Protein AF-A0A1X7THI7-F1 (afdb_monomer)

Mean predicted aligned error: 9.83 Å

Organism: Amphimedon queenslandica (NCBI:txid400682)

Solvent-accessible surface area (backbone atoms only — not comparable to full-atom values): 7531 Å² total; per-residue (Å²): 109,73,66,56,54,49,52,52,48,55,53,48,52,52,51,52,53,50,53,48,54,52,51,56,47,51,54,54,49,54,60,57,50,65,36,33,36,86,60,62,76,78,74,72,46,96,89,54,42,79,75,52,77,48,80,45,68,47,81,62,82,49,95,77,79,56,77,61,78,68,44,50,29,33,40,40,35,37,77,70,33,36,43,34,22,37,52,57,91,62,66,81,76,55,69,75,43,98,80,55,46,55,26,37,54,72,48,82,42,49,61,88,75,60,88,77,87,83,82,78,76,76,84,124

Radius of gyration: 20.67 Å; Cα contacts (8 Å, |Δi|>4): 144; chains: 1; bounding box: 55×44×61 Å

pLDDT: mean 81.85, std 12.77, range [46.38, 95.25]

Foldseek 3Di:
DVVVVVVVVVVVVVVVVVVVVLVVQLVVQVVVVLLEPPDDPVSRDSPKGWDDKDFDWDPPPDPPPDDDDTFTWIWTDIPFWTWIWGADDDDVVQVPDPNNRRTYTDDIGGPVVDPDDDDPPPPD

Secondary structure (DSSP, 8-state):
-HHHHHHHHHHHHHHHHHHHHHHHHHHHHHHHHHTEET--GGG--TT--EEEEEEEEE----TTS--PPPEEEEEEEESSEEEEEEEP---TTGGGSTT--SEEEEEEEEGGG-----------

InterPro domains:
  IPR026817 Guanine nucleotide exchange factor Ect2 [PTHR16777] (14-119)
  IPR049395 ECT2, PH domain [PF21242] (45-121)

Nearest PDB structures (foldseek):
  6fne-assembly1_A  TM=7.687E-01  e=1.023E-02  Homo sapiens
  4c0a-assembly3_E  TM=7.734E-01  e=3.878E-02  Homo sapiens
  5nlv-assembly1_A  TM=7.591E-01  e=3.650E-02  Homo sapiens
  4c0a-assembly2_A  TM=7.604E-01  e=1.086E-01  Homo sapiens
  4xuu-assembly1_D  TM=5.600E-01  e=4.648E-01  Homo sapiens

Sequence (124 aa):
MKHLIRSCWDFLQGHINEDKRKTEKQMHMFELIRDIEDVPATVLSSHRWFISRHDVLELNISNNGKTNKPLSIALFLFSDSIEIAKIRSGHGFVAMKDSYKPYRYLEFLTYSNIRSVIDFTVIK

Structure (mmCIF, N/CA/C/O backbone):
data_AF-A0A1X7THI7-F1
#
_entry.id   AF-A0A1X7THI7-F1
#
loop_
_atom_site.group_PDB
_atom_site.id
_atom_site.type_symbol
_atom_site.label_atom_id
_atom_site.label_alt_id
_atom_site.label_comp_id
_atom_site.label_asym_id
_atom_site.label_entity_id
_atom_site.label_seq_id
_atom_site.pdbx_PDB_ins_code
_atom_site.Cartn_x
_atom_site.Cartn_y
_atom_site.Cartn_z
_atom_site.occupancy
_atom_site.B_iso_or_equiv
_atom_site.auth_seq_id
_atom_site.auth_comp_id
_atom_site.auth_asym_id
_atom_site.auth_atom_id
_atom_site.pdbx_PDB_model_num
ATOM 1 N N . MET A 1 1 ? 30.695 -8.210 -37.968 1.00 65.19 1 MET A N 1
ATOM 2 C CA . MET A 1 1 ? 30.618 -9.229 -36.892 1.00 65.19 1 MET A CA 1
ATOM 3 C C . MET A 1 1 ? 30.824 -8.644 -35.488 1.00 65.19 1 MET A C 1
ATOM 5 O O . MET A 1 1 ? 29.913 -8.758 -34.685 1.00 65.19 1 MET A O 1
ATOM 9 N N . LYS A 1 2 ? 31.932 -7.939 -35.189 1.00 68.62 2 LYS A N 1
ATOM 10 C CA . LYS A 1 2 ? 32.180 -7.326 -33.857 1.00 68.62 2 LYS A CA 1
ATOM 11 C C . LYS A 1 2 ? 31.093 -6.336 -33.386 1.00 68.62 2 LYS A C 1
ATOM 13 O O . LYS A 1 2 ? 30.705 -6.375 -32.226 1.00 68.62 2 LYS A O 1
ATOM 18 N N . HIS A 1 3 ? 30.557 -5.506 -34.287 1.00 71.25 3 HIS A N 1
ATOM 19 C CA . HIS A 1 3 ? 29.452 -4.583 -33.972 1.00 71.25 3 HIS A CA 1
ATOM 20 C C . HIS A 1 3 ? 28.134 -5.298 -33.637 1.00 71.25 3 HIS A C 1
ATOM 22 O O . HIS A 1 3 ? 27.406 -4.846 -32.761 1.00 71.25 3 HIS A O 1
ATOM 28 N N . LEU A 1 4 ? 27.858 -6.435 -34.285 1.00 79.19 4 LEU A N 1
ATOM 29 C CA . LEU A 1 4 ? 26.660 -7.238 -34.025 1.00 79.19 4 LEU A CA 1
ATOM 30 C C . LEU A 1 4 ? 26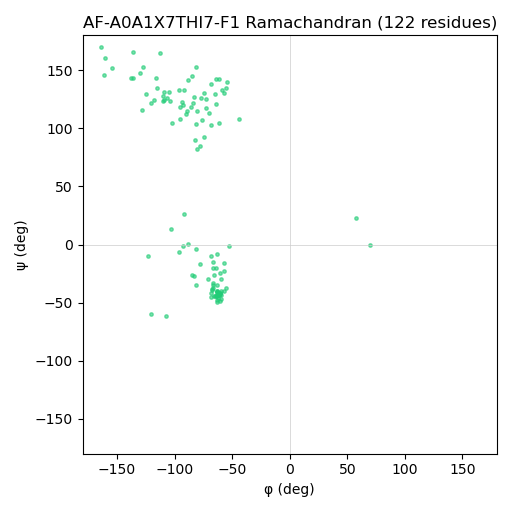.732 -7.887 -32.637 1.00 79.19 4 LEU A C 1
ATOM 32 O O . LEU A 1 4 ? 25.787 -7.798 -31.867 1.00 79.19 4 LEU A O 1
ATOM 36 N N . ILE A 1 5 ? 27.892 -8.456 -32.287 1.00 86.62 5 ILE A N 1
ATOM 37 C CA . ILE A 1 5 ? 28.134 -9.049 -30.963 1.00 86.62 5 ILE A CA 1
ATOM 38 C C . ILE A 1 5 ? 27.984 -7.994 -29.861 1.00 86.62 5 ILE A C 1
ATOM 40 O O . ILE A 1 5 ? 27.346 -8.262 -28.848 1.00 86.62 5 ILE A O 1
ATOM 44 N N . ARG A 1 6 ? 28.519 -6.783 -30.069 1.00 83.94 6 ARG A N 1
ATOM 45 C CA . ARG A 1 6 ? 28.384 -5.688 -29.100 1.00 83.94 6 ARG A CA 1
ATOM 46 C C . ARG A 1 6 ? 26.938 -5.217 -28.946 1.00 83.94 6 ARG A C 1
ATOM 48 O O . ARG A 1 6 ? 26.476 -5.085 -27.824 1.00 83.94 6 ARG A O 1
ATOM 55 N N . SER A 1 7 ? 26.206 -5.056 -30.047 1.00 83.81 7 SER A N 1
ATOM 56 C CA . SER A 1 7 ? 24.788 -4.686 -29.998 1.00 83.81 7 SER A CA 1
ATOM 57 C C . SER A 1 7 ? 23.930 -5.743 -29.289 1.00 83.81 7 SER A C 1
ATOM 59 O O . SER A 1 7 ? 23.100 -5.385 -28.456 1.00 83.81 7 SER A O 1
ATOM 61 N N . CYS A 1 8 ? 24.162 -7.035 -29.547 1.00 84.69 8 CYS A N 1
ATOM 62 C CA . CYS A 1 8 ? 23.494 -8.116 -28.817 1.00 84.69 8 CYS A CA 1
ATOM 63 C C . CYS A 1 8 ? 23.855 -8.114 -27.326 1.00 84.69 8 CYS A C 1
ATOM 65 O O . CYS A 1 8 ? 22.980 -8.32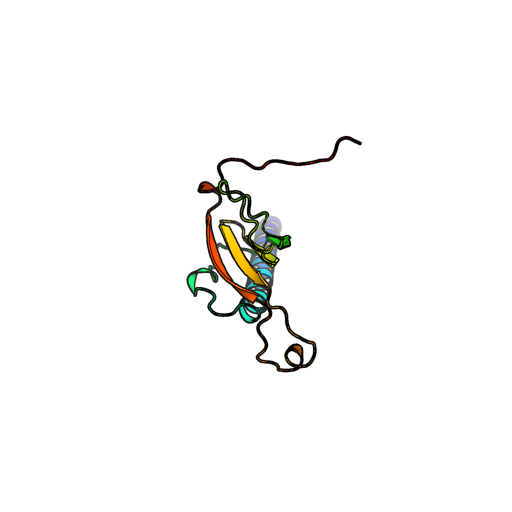4 -26.491 1.00 84.69 8 CYS A O 1
ATOM 67 N N . TRP A 1 9 ? 25.121 -7.859 -26.986 1.00 84.00 9 TRP A N 1
ATOM 68 C CA . TRP A 1 9 ? 25.569 -7.766 -25.598 1.00 84.00 9 TRP A CA 1
ATOM 69 C C . TRP A 1 9 ? 24.904 -6.603 -24.855 1.00 84.00 9 TRP A C 1
ATOM 71 O O . TRP A 1 9 ? 24.364 -6.811 -23.773 1.00 84.00 9 TRP A O 1
ATOM 81 N N . ASP A 1 10 ? 24.870 -5.410 -25.450 1.00 86.81 10 ASP A N 1
ATOM 82 C CA . ASP A 1 10 ? 24.248 -4.224 -24.849 1.00 86.81 10 ASP A CA 1
ATOM 83 C C . ASP A 1 10 ? 22.731 -4.431 -24.653 1.00 86.81 10 ASP A C 1
ATOM 85 O O . ASP A 1 10 ? 22.183 -4.099 -23.599 1.00 86.81 10 ASP A O 1
ATOM 89 N N . PHE A 1 11 ? 22.056 -5.063 -25.622 1.00 83.94 11 PHE A N 1
ATOM 90 C CA . PHE A 1 11 ? 20.640 -5.430 -25.516 1.00 83.94 11 PHE A CA 1
ATOM 91 C C . PHE A 1 11 ? 20.372 -6.446 -24.393 1.00 83.94 11 PHE A C 1
ATOM 93 O O . PHE A 1 11 ? 19.418 -6.280 -23.626 1.00 83.94 11 PHE A O 1
ATOM 100 N N . LEU A 1 12 ? 21.219 -7.476 -24.272 1.00 88.00 12 LEU A N 1
ATOM 101 C CA . LEU A 1 12 ? 21.127 -8.483 -23.211 1.00 88.00 12 LEU A CA 1
ATOM 102 C C . LEU A 1 12 ? 21.374 -7.870 -21.833 1.00 88.00 12 LEU A C 1
ATOM 104 O O . LEU A 1 12 ? 20.615 -8.142 -20.911 1.00 88.00 12 LEU A O 1
ATOM 108 N N . GLN A 1 13 ? 22.393 -7.020 -21.687 1.00 86.81 13 GLN A N 1
ATOM 109 C CA . GLN A 1 13 ? 22.680 -6.328 -20.428 1.00 86.81 13 GLN A CA 1
ATOM 110 C C . GLN A 1 13 ? 21.511 -5.434 -20.000 1.00 86.81 13 GLN A C 1
ATOM 112 O O . GLN A 1 13 ? 21.129 -5.452 -18.832 1.00 86.81 13 GLN A O 1
ATOM 117 N N . GLY A 1 14 ? 20.896 -4.711 -20.942 1.00 83.44 14 GLY A N 1
ATOM 118 C CA . GLY A 1 14 ? 19.691 -3.923 -20.677 1.00 83.44 14 GLY A CA 1
ATOM 119 C C . GLY A 1 14 ? 18.521 -4.776 -20.179 1.00 83.44 14 GLY A C 1
ATOM 120 O O . GLY A 1 14 ? 17.913 -4.438 -19.164 1.00 83.44 14 GLY A O 1
ATOM 121 N N . HIS A 1 15 ? 18.248 -5.906 -20.842 1.00 85.81 15 HIS A N 1
ATOM 122 C CA . HIS A 1 15 ? 17.194 -6.838 -20.422 1.00 85.81 15 HIS A CA 1
ATOM 123 C C . HIS A 1 15 ? 17.473 -7.451 -19.049 1.00 85.81 15 HIS A C 1
ATOM 125 O O . HIS A 1 15 ? 16.620 -7.387 -18.170 1.00 85.81 15 HIS A O 1
ATOM 131 N N . ILE A 1 16 ? 18.683 -7.972 -18.830 1.00 86.25 16 ILE A N 1
ATOM 132 C CA . ILE A 1 16 ? 19.079 -8.594 -17.560 1.00 86.25 16 ILE A CA 1
ATOM 133 C C . ILE A 1 16 ? 18.973 -7.589 -16.410 1.00 86.25 16 ILE A C 1
ATOM 135 O O . ILE A 1 16 ? 18.472 -7.922 -15.337 1.00 86.25 16 ILE A O 1
ATOM 139 N N . ASN A 1 17 ? 19.429 -6.352 -16.618 1.00 87.12 17 ASN A N 1
ATOM 140 C CA . ASN A 1 17 ? 19.380 -5.327 -15.584 1.00 87.12 17 ASN A CA 1
ATOM 141 C C . ASN A 1 17 ? 17.938 -4.907 -15.260 1.00 87.12 17 ASN A C 1
ATOM 143 O O . ASN A 1 17 ? 17.597 -4.704 -14.095 1.00 87.12 17 ASN A O 1
ATOM 147 N N . GLU A 1 18 ? 17.076 -4.818 -16.272 1.00 83.56 18 GLU A N 1
ATOM 148 C CA . GLU A 1 18 ? 15.660 -4.512 -16.073 1.00 83.56 18 GLU A CA 1
ATOM 149 C C . GLU A 1 18 ? 14.915 -5.660 -15.374 1.00 83.56 18 GLU A C 1
ATOM 151 O O . GLU A 1 18 ? 14.138 -5.414 -14.449 1.00 83.56 18 GLU A O 1
ATOM 156 N N . ASP A 1 19 ? 15.188 -6.912 -15.741 1.00 82.69 19 ASP A N 1
ATOM 157 C CA . ASP A 1 19 ? 14.589 -8.091 -15.107 1.00 82.69 19 ASP A CA 1
ATOM 158 C C . ASP A 1 19 ? 15.055 -8.261 -13.656 1.00 82.69 19 ASP A C 1
ATOM 160 O O . ASP A 1 19 ? 14.249 -8.571 -12.770 1.00 82.69 19 ASP A O 1
ATOM 164 N N . LYS A 1 20 ? 16.329 -7.960 -13.371 1.00 84.81 20 LYS A N 1
ATOM 165 C CA . LYS A 1 20 ? 16.845 -7.888 -11.999 1.00 84.81 20 LYS A CA 1
ATOM 166 C C . LYS A 1 20 ? 16.098 -6.823 -11.192 1.00 84.81 20 LYS A C 1
ATOM 168 O O . LYS A 1 20 ? 15.585 -7.126 -10.116 1.00 84.81 20 LYS A O 1
ATOM 173 N N . ARG A 1 21 ? 15.952 -5.610 -11.739 1.00 81.88 21 ARG A N 1
ATOM 174 C CA . ARG A 1 21 ? 15.229 -4.504 -11.090 1.00 81.88 21 ARG A CA 1
ATOM 175 C C . ARG A 1 21 ? 13.766 -4.857 -10.810 1.00 81.88 21 ARG A C 1
ATOM 177 O O . ARG A 1 21 ? 13.240 -4.503 -9.756 1.00 81.88 21 ARG A O 1
ATOM 184 N N . LYS A 1 22 ? 13.089 -5.550 -11.732 1.00 79.06 22 LYS A N 1
ATOM 185 C CA . LYS A 1 22 ? 11.718 -6.051 -11.524 1.00 79.06 22 LYS A CA 1
ATOM 186 C C . LYS A 1 22 ? 11.661 -7.081 -10.396 1.00 79.06 22 LYS A C 1
ATOM 188 O O . LYS A 1 22 ? 10.785 -6.982 -9.543 1.00 79.06 22 LYS A O 1
ATOM 193 N N . THR A 1 23 ? 12.605 -8.019 -10.362 1.00 79.38 23 THR A N 1
ATOM 194 C CA . THR A 1 23 ? 12.677 -9.063 -9.327 1.00 79.38 23 THR A CA 1
ATOM 195 C C . THR A 1 23 ? 12.892 -8.468 -7.933 1.00 79.38 23 THR A C 1
ATOM 197 O O . THR A 1 23 ? 12.158 -8.803 -7.006 1.00 79.38 23 THR A O 1
ATOM 200 N N . GLU A 1 24 ? 13.827 -7.525 -7.786 1.00 80.62 24 GLU A N 1
ATOM 201 C CA . GLU A 1 24 ? 14.085 -6.830 -6.513 1.00 80.62 24 GLU A CA 1
ATOM 202 C C . GLU A 1 24 ? 12.846 -6.064 -6.019 1.00 80.62 24 GLU A C 1
ATOM 204 O O . GLU A 1 24 ? 12.488 -6.133 -4.842 1.00 80.62 24 GLU A O 1
ATOM 209 N N . LYS A 1 25 ? 12.127 -5.392 -6.928 1.00 77.12 25 LYS A N 1
ATOM 210 C CA . LYS A 1 25 ? 10.863 -4.711 -6.604 1.00 77.12 25 LYS A CA 1
ATOM 211 C C . LYS A 1 25 ? 9.773 -5.673 -6.134 1.00 77.12 25 LYS A C 1
ATOM 213 O O . LYS A 1 25 ? 9.039 -5.343 -5.206 1.00 77.12 25 LYS A O 1
ATOM 218 N N . GLN A 1 26 ? 9.654 -6.838 -6.769 1.00 77.25 26 GLN A N 1
ATOM 219 C CA . GLN A 1 26 ? 8.680 -7.859 -6.377 1.00 77.25 26 GLN A CA 1
ATOM 220 C C . GLN A 1 26 ? 9.024 -8.456 -5.005 1.00 77.25 26 GLN A C 1
ATOM 222 O O . GLN A 1 26 ? 8.134 -8.627 -4.179 1.00 77.25 26 GLN A O 1
ATOM 227 N N . MET A 1 27 ? 10.308 -8.684 -4.710 1.00 80.06 27 MET A N 1
ATOM 228 C CA . MET A 1 27 ? 10.749 -9.171 -3.397 1.00 80.06 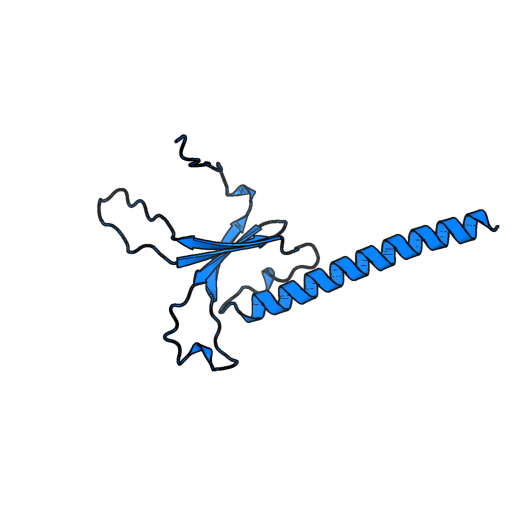27 MET A CA 1
ATOM 229 C C . MET A 1 27 ? 10.393 -8.191 -2.269 1.00 80.06 27 MET A C 1
ATOM 231 O O . MET A 1 27 ? 9.834 -8.600 -1.254 1.00 80.06 27 MET A O 1
ATOM 235 N N . HIS A 1 28 ? 10.609 -6.891 -2.482 1.00 80.81 28 HIS A N 1
ATOM 236 C CA . HIS A 1 28 ? 10.207 -5.858 -1.523 1.00 80.81 28 HIS A CA 1
ATOM 237 C C . HIS A 1 28 ? 8.679 -5.811 -1.318 1.00 80.81 28 HIS A C 1
ATOM 239 O O . HIS A 1 28 ? 8.200 -5.592 -0.207 1.00 80.81 28 HIS A O 1
ATOM 245 N N . MET A 1 29 ? 7.895 -6.077 -2.368 1.00 85.50 29 MET A N 1
ATOM 246 C CA . MET A 1 29 ? 6.436 -6.164 -2.265 1.00 85.50 29 MET A CA 1
ATOM 247 C C . MET A 1 29 ? 5.987 -7.319 -1.354 1.00 85.50 29 MET A C 1
ATOM 249 O O . MET A 1 29 ? 5.076 -7.136 -0.548 1.00 85.50 29 MET A O 1
ATOM 253 N N . PHE A 1 30 ? 6.643 -8.483 -1.431 1.00 83.62 30 PHE A N 1
ATOM 254 C CA . PHE A 1 30 ? 6.358 -9.612 -0.537 1.00 83.62 30 PHE A CA 1
ATOM 255 C C . PHE A 1 30 ? 6.623 -9.278 0.934 1.00 83.62 30 PHE A C 1
ATOM 257 O O . PHE A 1 30 ? 5.802 -9.609 1.791 1.00 83.62 30 PHE A O 1
ATOM 264 N N . GLU A 1 31 ? 7.739 -8.610 1.231 1.00 83.81 31 GLU A N 1
ATOM 265 C CA . GLU A 1 31 ? 8.068 -8.183 2.597 1.00 83.81 31 GLU A CA 1
ATOM 266 C C . GLU A 1 31 ? 7.036 -7.196 3.144 1.00 83.81 31 GLU A C 1
ATOM 268 O O . GLU A 1 31 ? 6.575 -7.347 4.272 1.00 83.81 31 GLU A O 1
ATOM 273 N N . LEU A 1 32 ? 6.609 -6.240 2.320 1.00 87.00 32 LEU A N 1
ATOM 274 C CA . LEU A 1 32 ? 5.607 -5.245 2.687 1.00 87.00 32 LEU A CA 1
ATOM 275 C C . LEU A 1 32 ? 4.247 -5.876 3.007 1.00 87.00 32 LEU A C 1
ATOM 277 O O . LEU A 1 32 ? 3.613 -5.534 4.001 1.00 87.00 32 LEU A O 1
ATOM 281 N N . ILE A 1 33 ? 3.801 -6.819 2.178 1.00 86.81 33 ILE A N 1
ATOM 282 C CA . ILE A 1 33 ? 2.498 -7.483 2.319 1.00 86.81 33 ILE A CA 1
ATOM 283 C C . ILE A 1 33 ? 2.475 -8.427 3.524 1.00 86.81 33 ILE A C 1
ATOM 285 O O . ILE A 1 33 ? 1.428 -8.595 4.150 1.00 86.81 33 ILE A O 1
ATOM 289 N N . ARG A 1 34 ? 3.622 -9.008 3.901 1.00 86.50 34 ARG A N 1
ATOM 290 C CA . ARG A 1 34 ? 3.742 -9.831 5.114 1.00 86.50 34 ARG A CA 1
ATOM 291 C C . ARG A 1 34 ? 3.286 -9.074 6.363 1.00 86.50 34 ARG A C 1
ATOM 293 O O . ARG A 1 34 ? 2.624 -9.667 7.217 1.00 86.50 34 ARG A O 1
ATOM 300 N N . ASP A 1 35 ? 3.574 -7.778 6.423 1.00 88.69 35 ASP A N 1
ATOM 301 C CA . ASP A 1 35 ? 3.281 -6.914 7.567 1.00 88.69 35 ASP A CA 1
ATOM 302 C C . ASP A 1 35 ? 1.816 -6.421 7.591 1.00 88.69 35 ASP A C 1
ATOM 304 O O . ASP A 1 35 ? 1.384 -5.772 8.552 1.00 88.69 35 ASP A O 1
ATOM 308 N N . ILE A 1 36 ? 1.026 -6.752 6.560 1.00 90.94 36 ILE A N 1
ATOM 309 C CA . ILE A 1 36 ? -0.387 -6.384 6.429 1.00 90.94 36 ILE A CA 1
ATOM 310 C C . ILE A 1 36 ? -1.272 -7.616 6.671 1.00 90.94 36 ILE A C 1
ATOM 312 O O . ILE A 1 36 ? -1.109 -8.690 6.081 1.00 90.94 36 ILE A O 1
ATOM 316 N N . GLU A 1 37 ? -2.217 -7.490 7.600 1.00 91.50 37 GLU A N 1
ATOM 317 C CA . GLU A 1 37 ? -3.243 -8.500 7.869 1.00 91.50 37 GLU A CA 1
ATOM 318 C C . GLU A 1 37 ? -4.437 -8.333 6.933 1.00 91.50 37 GLU A C 1
ATOM 320 O O . GLU A 1 37 ? -4.802 -7.206 6.602 1.00 91.50 37 GLU A O 1
ATOM 325 N N . ASP A 1 38 ? -5.044 -9.456 6.537 1.00 90.50 38 ASP A N 1
ATOM 326 C CA . ASP A 1 38 ? -6.212 -9.521 5.646 1.00 90.50 38 ASP A CA 1
ATOM 327 C C . ASP A 1 38 ? -6.008 -8.854 4.272 1.00 90.50 38 ASP A C 1
ATOM 329 O O . ASP A 1 38 ? -6.964 -8.463 3.607 1.00 90.50 38 ASP A O 1
ATOM 333 N N . VAL A 1 39 ? -4.755 -8.721 3.832 1.00 88.75 39 VAL A N 1
ATOM 334 C CA . VAL A 1 39 ? -4.413 -8.148 2.527 1.00 88.75 39 VAL A CA 1
ATOM 335 C C . VAL A 1 39 ? -4.938 -9.029 1.380 1.00 88.75 39 VAL A C 1
ATOM 337 O O . VAL A 1 39 ? -4.688 -10.240 1.374 1.00 88.75 39 VAL A O 1
ATOM 340 N N . PRO A 1 40 ? -5.653 -8.461 0.391 1.00 88.12 40 PRO A N 1
ATOM 341 C CA . PRO A 1 40 ? -6.134 -9.219 -0.757 1.00 88.12 40 PRO A CA 1
ATOM 342 C C . PRO A 1 40 ? -4.988 -9.827 -1.572 1.00 88.12 40 PRO A C 1
ATOM 344 O O . PRO A 1 40 ? -3.967 -9.185 -1.816 1.00 88.12 40 PRO A O 1
ATOM 347 N N . ALA A 1 41 ? -5.185 -11.042 -2.093 1.00 84.44 41 ALA A N 1
ATOM 348 C CA . ALA A 1 41 ? -4.201 -11.693 -2.967 1.00 84.44 41 ALA A CA 1
ATOM 349 C C . ALA A 1 41 ? -3.916 -10.885 -4.249 1.00 84.44 41 ALA A C 1
ATOM 351 O O . ALA A 1 41 ? -2.836 -10.989 -4.823 1.00 84.44 41 ALA A O 1
ATOM 352 N N . THR A 1 42 ? -4.866 -10.046 -4.670 1.00 82.25 42 THR A N 1
ATOM 353 C CA . THR A 1 42 ? -4.767 -9.181 -5.853 1.00 82.25 42 THR A CA 1
ATOM 354 C C . THR A 1 42 ? -3.721 -8.077 -5.722 1.00 82.25 42 THR A C 1
ATOM 356 O O . THR A 1 42 ? -3.355 -7.485 -6.735 1.00 82.25 42 THR A O 1
ATOM 359 N N . VAL A 1 43 ? -3.226 -7.797 -4.508 1.00 83.75 43 VAL A N 1
ATOM 360 C CA . VAL A 1 43 ? -2.162 -6.804 -4.299 1.00 83.75 43 VAL A CA 1
ATOM 361 C C . VAL A 1 43 ? -0.845 -7.263 -4.932 1.00 83.75 43 VAL A C 1
ATOM 363 O O . VAL A 1 43 ? -0.096 -6.438 -5.452 1.00 83.75 43 VAL A O 1
ATOM 366 N N . LEU A 1 44 ? -0.580 -8.573 -4.954 1.00 82.94 44 LEU A N 1
ATOM 367 C CA . LEU A 1 44 ? 0.577 -9.150 -5.635 1.00 82.94 44 LEU A CA 1
ATOM 368 C C . LEU A 1 44 ? 0.286 -9.294 -7.133 1.00 82.94 44 LEU A C 1
ATOM 370 O O . LEU A 1 44 ? -0.409 -10.212 -7.566 1.00 82.94 44 LEU A O 1
ATOM 374 N N . SER A 1 45 ? 0.851 -8.394 -7.937 1.00 80.31 45 SER A N 1
ATOM 375 C CA . SER A 1 45 ? 0.752 -8.422 -9.398 1.00 80.31 45 SER A CA 1
ATOM 376 C C . SER A 1 45 ? 2.107 -8.141 -10.046 1.00 80.31 45 SER A C 1
ATOM 378 O O . SER A 1 45 ? 2.873 -7.293 -9.585 1.00 80.31 45 SER A O 1
ATOM 380 N N . SER A 1 46 ? 2.391 -8.819 -11.162 1.00 68.56 46 SER A N 1
ATOM 381 C CA . SER A 1 46 ? 3.657 -8.695 -11.901 1.00 68.56 46 SER A CA 1
ATOM 382 C C . SER A 1 46 ? 3.879 -7.314 -12.525 1.00 68.56 46 SER A C 1
ATOM 384 O O . SER A 1 46 ? 5.023 -6.903 -12.713 1.00 68.56 46 SER A O 1
ATOM 386 N N . HIS A 1 47 ? 2.801 -6.588 -12.832 1.00 78.44 47 HIS A N 1
ATOM 387 C CA . HIS A 1 47 ? 2.852 -5.251 -13.439 1.00 78.44 47 HIS A CA 1
ATOM 388 C C . HIS A 1 47 ? 2.755 -4.127 -12.408 1.00 78.44 47 HIS A C 1
ATOM 390 O O . HIS A 1 47 ? 2.906 -2.954 -12.746 1.00 78.44 47 HIS A O 1
ATOM 396 N N . ARG A 1 48 ? 2.507 -4.480 -11.148 1.00 86.25 48 ARG A N 1
ATOM 397 C CA . ARG A 1 48 ? 2.443 -3.535 -10.046 1.00 86.25 48 ARG A CA 1
ATOM 398 C C . ARG A 1 48 ? 3.840 -3.350 -9.465 1.00 86.25 48 ARG A C 1
ATOM 400 O O . ARG 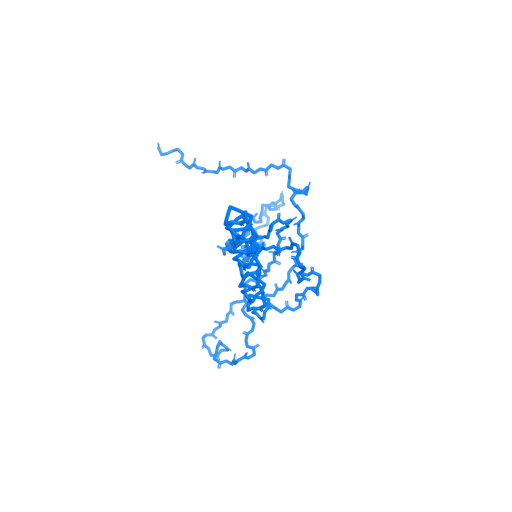A 1 48 ? 4.612 -4.301 -9.364 1.00 86.25 48 ARG A O 1
ATOM 407 N N . TRP A 1 49 ? 4.186 -2.132 -9.071 1.00 85.50 49 TRP A N 1
ATOM 408 C CA . TRP A 1 49 ? 5.373 -1.890 -8.253 1.00 85.50 49 TRP A CA 1
ATOM 409 C C . TRP A 1 49 ? 5.071 -0.882 -7.157 1.00 85.50 49 TRP A C 1
ATOM 411 O O . TRP A 1 49 ? 4.315 0.065 -7.357 1.00 85.50 49 TRP A O 1
ATOM 421 N N . PHE A 1 50 ? 5.671 -1.109 -5.993 1.00 88.88 50 PHE A N 1
ATOM 422 C CA . PHE A 1 50 ? 5.579 -0.205 -4.858 1.00 88.88 50 PHE A CA 1
ATOM 423 C C . PHE A 1 50 ? 6.328 1.105 -5.150 1.00 88.88 50 PHE A C 1
ATOM 425 O O . PHE A 1 50 ? 7.415 1.086 -5.736 1.00 88.88 50 PHE A O 1
ATOM 432 N N . ILE A 1 51 ? 5.733 2.232 -4.758 1.00 90.94 51 ILE A N 1
ATOM 433 C CA . ILE A 1 51 ? 6.297 3.579 -4.896 1.00 90.94 51 ILE A CA 1
ATOM 434 C C . ILE A 1 51 ? 6.721 4.097 -3.521 1.00 90.94 51 ILE A C 1
ATOM 436 O O . ILE A 1 51 ? 7.900 4.378 -3.313 1.00 90.94 51 ILE A O 1
ATOM 440 N N . SER A 1 52 ? 5.776 4.232 -2.588 1.00 92.69 52 SER A N 1
ATOM 441 C CA . SER A 1 52 ? 6.039 4.783 -1.255 1.00 92.69 52 SER A CA 1
ATOM 442 C C . SER A 1 52 ? 4.959 4.403 -0.239 1.00 92.69 52 SER A C 1
ATOM 444 O O . SER A 1 52 ? 3.841 4.030 -0.593 1.00 92.69 52 SER A O 1
ATOM 446 N N . ARG A 1 53 ? 5.304 4.513 1.050 1.00 93.31 53 ARG A N 1
ATOM 447 C CA . ARG A 1 53 ? 4.379 4.374 2.182 1.00 93.31 53 ARG A CA 1
ATOM 448 C C . ARG A 1 53 ? 4.285 5.705 2.916 1.00 93.31 53 ARG A C 1
ATOM 450 O O . ARG A 1 53 ? 5.319 6.298 3.221 1.00 93.31 53 ARG A O 1
ATOM 457 N N . HIS A 1 54 ? 3.070 6.119 3.257 1.00 95.06 54 HIS A N 1
ATOM 458 C CA . HIS A 1 54 ? 2.820 7.299 4.080 1.00 95.06 54 HIS A CA 1
ATOM 459 C C . HIS A 1 54 ? 1.893 6.958 5.247 1.00 95.06 54 HIS A C 1
ATOM 461 O O . HIS A 1 54 ? 0.730 6.621 5.037 1.00 95.06 54 HIS A O 1
ATOM 467 N N . ASP A 1 55 ? 2.407 7.080 6.468 1.00 94.06 55 ASP A N 1
ATOM 468 C CA . ASP A 1 55 ? 1.621 6.931 7.692 1.00 94.06 55 ASP A CA 1
ATOM 469 C C . ASP A 1 55 ? 0.989 8.290 8.018 1.00 94.06 55 ASP A C 1
ATOM 471 O O . ASP A 1 55 ? 1.688 9.287 8.209 1.00 94.06 55 ASP A O 1
ATOM 475 N N . VAL A 1 56 ? -0.341 8.346 8.025 1.00 93.06 56 VAL A N 1
ATOM 476 C CA . VAL A 1 56 ? -1.121 9.585 8.124 1.00 93.06 56 VAL A CA 1
ATOM 477 C C . VAL A 1 56 ? -2.286 9.432 9.104 1.00 93.06 56 VAL A C 1
ATOM 479 O O . VAL A 1 56 ? -2.650 8.332 9.525 1.00 93.06 56 VAL A O 1
ATOM 482 N N . LEU A 1 57 ? -2.878 10.561 9.487 1.00 90.44 57 LEU A N 1
ATOM 483 C CA . LEU A 1 57 ? -4.118 10.602 10.256 1.00 90.44 57 LEU A CA 1
ATOM 484 C C . LEU A 1 57 ? -5.266 10.975 9.323 1.00 90.44 57 LEU A C 1
ATOM 486 O O . LEU A 1 57 ? -5.231 12.021 8.677 1.00 90.44 57 LEU A O 1
ATOM 490 N N . GLU A 1 58 ? -6.288 10.128 9.274 1.00 87.62 58 GLU A N 1
ATOM 491 C CA . GLU A 1 58 ? -7.518 10.422 8.552 1.00 87.62 58 GLU A CA 1
ATOM 492 C C . GLU A 1 58 ? -8.224 11.625 9.196 1.00 87.62 58 GLU A C 1
ATOM 494 O O . GLU A 1 58 ? -8.596 11.604 10.377 1.00 87.62 58 GLU A O 1
ATOM 499 N N . LEU A 1 59 ? -8.430 12.677 8.402 1.00 81.06 59 LEU A N 1
ATOM 500 C CA . LEU A 1 59 ? -9.210 13.846 8.789 1.00 81.06 59 LEU A CA 1
ATOM 501 C C . LEU A 1 59 ? -10.694 13.536 8.575 1.00 81.06 59 LEU A C 1
ATOM 503 O O . LEU A 1 59 ? -11.247 13.752 7.500 1.00 81.06 59 LEU A O 1
ATOM 507 N N . ASN A 1 60 ? -11.347 12.998 9.602 1.00 68.19 60 ASN A N 1
ATOM 508 C CA . ASN A 1 60 ? -12.764 12.658 9.536 1.00 68.19 60 ASN A CA 1
ATOM 509 C C . ASN A 1 60 ? -13.620 13.936 9.694 1.00 68.19 60 ASN A C 1
ATOM 511 O O . ASN A 1 60 ? -14.023 14.303 10.801 1.00 68.19 60 ASN A O 1
ATOM 515 N N . ILE A 1 61 ? -13.859 14.659 8.594 1.00 60.84 61 ILE A N 1
ATOM 516 C CA . ILE A 1 61 ? -14.739 15.839 8.571 1.00 60.84 61 ILE A CA 1
ATOM 517 C C . ILE A 1 61 ? -16.187 15.342 8.482 1.00 60.84 61 ILE A C 1
ATOM 519 O O . ILE A 1 61 ? -16.772 15.245 7.406 1.00 60.84 61 ILE A O 1
ATOM 523 N N . SER A 1 62 ? -16.774 14.969 9.621 1.00 53.44 62 SER A N 1
ATOM 524 C CA . SER A 1 62 ? -18.207 14.669 9.668 1.00 53.44 62 SER A CA 1
ATOM 525 C C . SER A 1 62 ? -19.007 15.972 9.570 1.00 53.44 62 SER A C 1
ATOM 527 O O . SER A 1 62 ? -18.864 16.867 10.407 1.00 53.44 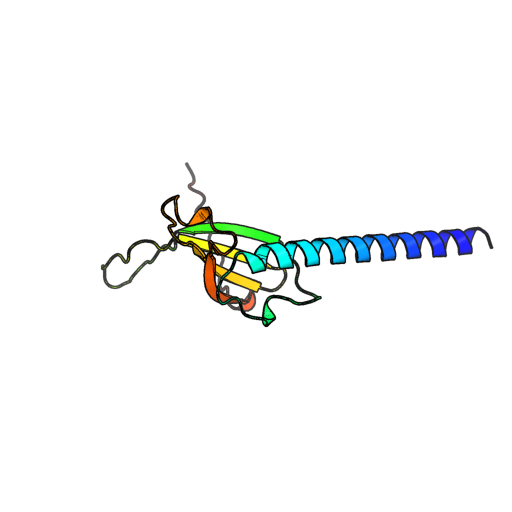62 SER A O 1
ATOM 529 N N . ASN A 1 63 ? -19.922 16.039 8.601 1.00 53.44 63 ASN A N 1
ATOM 530 C CA . ASN A 1 63 ? -20.862 17.154 8.423 1.00 53.44 63 ASN A CA 1
ATOM 531 C C . ASN A 1 63 ? -21.845 17.321 9.607 1.00 53.44 63 ASN A C 1
ATOM 533 O O . ASN A 1 63 ? -22.567 18.310 9.667 1.00 53.44 63 ASN A O 1
ATOM 537 N N . ASN A 1 64 ? -21.869 16.376 10.558 1.00 58.66 64 ASN A N 1
ATOM 538 C CA . ASN A 1 64 ? -22.815 16.329 11.679 1.00 58.66 64 ASN A CA 1
ATOM 539 C C . ASN A 1 64 ? -22.217 16.788 13.025 1.00 58.66 64 ASN A C 1
ATOM 541 O O . ASN A 1 64 ? -22.797 16.518 14.076 1.00 58.66 64 ASN A O 1
ATOM 545 N N . GLY A 1 65 ? -21.044 17.433 13.035 1.00 52.03 65 GLY A N 1
ATOM 546 C CA . GLY A 1 65 ? -20.462 18.038 14.246 1.00 52.03 65 GLY A CA 1
ATOM 547 C C . GLY A 1 65 ? -19.959 17.056 15.317 1.00 52.03 65 GLY A C 1
ATOM 548 O O . GLY A 1 65 ? -19.427 17.484 16.338 1.00 52.03 65 GLY A O 1
ATOM 549 N N . LYS A 1 66 ? -20.078 15.740 15.100 1.00 53.16 66 LYS A N 1
ATOM 550 C CA . LYS A 1 66 ? -19.432 14.715 15.931 1.00 53.16 66 LYS A CA 1
ATOM 551 C C . LYS A 1 66 ? -18.050 14.422 15.361 1.00 53.16 66 LYS A C 1
ATOM 553 O O . LYS A 1 66 ? -17.936 13.931 14.240 1.00 53.16 66 LYS A O 1
ATOM 558 N N . THR A 1 67 ? -17.006 14.735 16.119 1.00 53.16 67 THR A N 1
ATOM 559 C CA . THR A 1 67 ? -15.638 14.363 15.767 1.00 53.16 67 THR A CA 1
ATOM 560 C C . THR A 1 67 ? -15.443 12.881 16.070 1.00 53.16 67 THR A C 1
ATOM 562 O O . THR A 1 67 ? -15.367 12.458 17.225 1.00 53.16 67 THR A O 1
ATOM 565 N N . ASN A 1 68 ? -15.382 12.058 15.024 1.00 67.12 68 ASN A N 1
ATOM 566 C CA . ASN A 1 68 ? -14.814 10.723 15.176 1.00 67.12 68 ASN A CA 1
ATOM 567 C C . ASN A 1 68 ? -13.332 10.882 15.536 1.00 67.12 68 ASN A C 1
ATOM 569 O O . ASN A 1 68 ? -12.664 11.796 15.047 1.00 67.12 68 ASN A O 1
ATOM 573 N N . LYS A 1 69 ? -12.815 10.016 16.417 1.00 74.19 69 LYS A N 1
ATOM 574 C CA . LYS A 1 69 ? -11.381 10.013 16.736 1.00 74.19 69 LYS A CA 1
ATOM 575 C C . LYS A 1 69 ? -10.587 9.848 15.431 1.00 74.19 69 LYS A C 1
ATOM 577 O O . LYS A 1 69 ? -10.966 8.984 14.638 1.00 74.19 69 LYS A O 1
ATOM 582 N N . PRO A 1 70 ? -9.515 10.632 15.215 1.00 80.00 70 PRO A N 1
ATOM 583 C CA . PRO A 1 70 ? -8.709 10.507 14.009 1.00 80.00 70 PRO A CA 1
ATOM 584 C C . PRO A 1 70 ? -8.144 9.088 13.921 1.00 80.00 70 PRO A C 1
ATOM 586 O O . PRO A 1 70 ? -7.653 8.537 14.912 1.00 80.00 70 PRO A O 1
ATOM 589 N N . LEU A 1 71 ? -8.261 8.483 12.743 1.00 86.50 71 LEU A N 1
ATOM 590 C CA . LEU A 1 71 ? -7.803 7.124 12.490 1.00 86.50 71 LEU A CA 1
ATOM 591 C C . LEU A 1 71 ? -6.380 7.169 11.933 1.00 86.50 71 LEU A C 1
ATOM 593 O O . LEU A 1 71 ? -6.138 7.786 10.899 1.00 86.50 71 LEU A O 1
ATOM 597 N N . SER A 1 72 ? -5.434 6.506 12.597 1.00 92.50 72 SER A N 1
ATOM 598 C CA . SER A 1 72 ? -4.096 6.293 12.037 1.00 92.50 72 SER A CA 1
ATOM 599 C C . SER A 1 72 ? -4.162 5.255 10.921 1.00 92.50 72 SER A C 1
ATOM 601 O O . SER A 1 72 ? -4.519 4.096 11.162 1.00 92.50 72 SER A O 1
ATOM 603 N N . ILE A 1 73 ? -3.810 5.672 9.710 1.00 94.19 73 ILE A N 1
ATOM 604 C CA . ILE A 1 73 ? -3.809 4.839 8.508 1.00 94.19 73 ILE A CA 1
ATOM 605 C C . ILE A 1 73 ? -2.447 4.908 7.815 1.00 94.19 73 ILE A C 1
ATOM 607 O O . ILE A 1 73 ? -1.732 5.898 7.925 1.00 94.19 73 ILE A O 1
ATOM 611 N N . ALA A 1 74 ? -2.099 3.855 7.091 1.00 95.00 74 ALA A N 1
ATOM 612 C CA . ALA A 1 74 ? -0.965 3.811 6.185 1.00 95.00 74 ALA A CA 1
ATOM 613 C C . ALA A 1 74 ? -1.486 3.758 4.748 1.00 95.00 74 ALA A C 1
ATOM 615 O O . ALA A 1 74 ? -2.321 2.911 4.417 1.00 95.00 74 ALA A O 1
ATOM 616 N N . LEU A 1 75 ? -0.991 4.668 3.912 1.00 95.25 75 LEU A N 1
ATOM 617 C CA . LEU A 1 75 ? -1.211 4.681 2.471 1.00 95.25 75 LEU A CA 1
ATOM 618 C C . LEU A 1 75 ? -0.033 3.982 1.799 1.00 95.25 75 LEU A C 1
ATOM 620 O O . LEU A 1 75 ? 1.101 4.454 1.899 1.00 95.25 75 LEU A O 1
ATOM 624 N N . PHE A 1 76 ? -0.297 2.883 1.104 1.00 93.81 76 PHE A N 1
ATOM 625 C CA . PHE A 1 76 ? 0.684 2.175 0.292 1.00 93.81 76 PHE A CA 1
ATOM 626 C C . PHE A 1 76 ? 0.449 2.521 -1.175 1.00 93.81 76 PHE A C 1
ATOM 628 O O . PHE A 1 76 ? -0.510 2.057 -1.790 1.00 93.81 76 PHE A O 1
ATOM 635 N N . LEU A 1 77 ? 1.310 3.376 -1.723 1.00 94.12 77 LEU A N 1
ATOM 636 C CA . LEU A 1 77 ? 1.220 3.827 -3.104 1.00 94.12 77 LEU A CA 1
ATOM 637 C C . LEU A 1 77 ? 1.889 2.795 -4.005 1.00 94.12 77 LEU A C 1
ATOM 639 O O . LEU A 1 77 ? 3.084 2.510 -3.878 1.00 94.12 77 LEU A O 1
ATOM 643 N N . PHE A 1 78 ? 1.113 2.275 -4.941 1.00 92.38 78 PHE A N 1
ATOM 644 C CA . PHE A 1 78 ? 1.556 1.398 -6.010 1.00 92.38 78 PHE A CA 1
ATOM 645 C C . PHE A 1 78 ? 1.427 2.105 -7.354 1.00 92.38 78 PHE A C 1
ATOM 647 O O . PHE A 1 78 ? 0.747 3.109 -7.484 1.00 92.38 78 PHE A O 1
ATOM 654 N N . SER A 1 79 ? 2.065 1.574 -8.388 1.00 92.25 79 SER A N 1
ATOM 655 C CA . SER A 1 79 ? 2.046 2.158 -9.733 1.00 92.25 79 SER A CA 1
ATOM 656 C C . SER A 1 79 ? 0.670 2.368 -10.364 1.00 92.25 79 SER A C 1
ATOM 658 O O . SER A 1 79 ? 0.536 3.201 -11.257 1.00 92.25 79 SER A O 1
ATOM 660 N N . ASP A 1 80 ? -0.340 1.633 -9.914 1.00 91.50 80 ASP A N 1
ATOM 661 C CA . ASP A 1 80 ? -1.692 1.602 -10.471 1.00 91.50 80 ASP A CA 1
ATOM 662 C C . ASP A 1 80 ? -2.792 1.947 -9.449 1.00 91.50 80 ASP A C 1
ATOM 664 O O . ASP A 1 80 ? -3.956 2.113 -9.824 1.00 91.50 80 ASP A O 1
ATOM 668 N N . SER A 1 81 ? -2.455 2.030 -8.161 1.00 92.88 81 SER A N 1
ATOM 669 C CA . SER A 1 81 ? -3.433 2.071 -7.073 1.00 92.88 81 SER A CA 1
ATOM 670 C C . SER A 1 81 ? -2.850 2.555 -5.746 1.00 92.88 81 SER A C 1
ATOM 672 O O . SER A 1 81 ? -1.638 2.679 -5.570 1.00 92.88 81 SER A O 1
ATOM 674 N N . ILE A 1 82 ? -3.737 2.812 -4.789 1.00 94.19 82 ILE A N 1
ATOM 675 C CA . ILE A 1 82 ? -3.417 3.076 -3.392 1.00 94.19 82 ILE A CA 1
ATOM 676 C C . ILE A 1 82 ? -4.125 2.016 -2.547 1.00 94.19 82 ILE A C 1
ATOM 678 O O . ILE A 1 82 ? -5.350 1.911 -2.586 1.00 94.19 82 ILE A O 1
ATOM 682 N N . GLU A 1 83 ? -3.366 1.257 -1.761 1.00 93.62 83 GLU A N 1
ATOM 683 C CA . GLU A 1 83 ? -3.925 0.362 -0.742 1.00 93.62 83 GLU A CA 1
ATOM 684 C C . GLU A 1 83 ? -3.897 1.078 0.613 1.00 93.62 83 GLU A C 1
ATOM 686 O O . GLU A 1 83 ? -2.879 1.659 1.003 1.00 93.62 83 GLU A O 1
ATOM 691 N N . ILE A 1 84 ? -5.009 1.039 1.343 1.00 94.06 84 ILE A N 1
ATOM 692 C CA . ILE A 1 84 ? -5.164 1.684 2.647 1.00 94.06 84 ILE A CA 1
ATOM 693 C C . ILE A 1 84 ? -5.213 0.611 3.728 1.00 94.06 84 ILE A C 1
ATOM 695 O O . ILE A 1 84 ? -5.994 -0.339 3.651 1.00 94.06 84 ILE A O 1
ATOM 699 N N . ALA A 1 85 ? -4.422 0.793 4.784 1.00 94.25 85 ALA A N 1
ATOM 700 C CA . ALA A 1 85 ? -4.471 -0.057 5.965 1.00 94.25 85 ALA A CA 1
ATOM 701 C C . ALA A 1 85 ? -4.568 0.764 7.252 1.00 94.25 85 ALA A C 1
ATOM 703 O O . ALA A 1 85 ? -3.987 1.837 7.377 1.00 94.25 85 ALA A O 1
ATOM 704 N N . LYS A 1 86 ? -5.258 0.228 8.256 1.00 93.69 86 LYS A N 1
ATOM 705 C CA . LYS A 1 86 ? -5.267 0.761 9.615 1.00 93.69 86 LYS A CA 1
ATOM 706 C C . LYS A 1 86 ? -3.954 0.422 10.303 1.00 93.69 86 LYS A C 1
ATOM 708 O O . LYS A 1 86 ? -3.580 -0.751 10.366 1.00 93.69 86 LYS A O 1
ATOM 713 N N . ILE A 1 87 ? -3.317 1.420 10.905 1.00 93.06 87 ILE A N 1
ATOM 714 C CA . ILE A 1 87 ? -2.161 1.209 11.777 1.00 93.06 87 ILE A CA 1
ATOM 715 C C . ILE A 1 87 ? -2.669 0.695 13.126 1.00 93.06 87 ILE A C 1
ATOM 717 O O . ILE A 1 87 ? -3.548 1.295 13.754 1.00 93.06 87 ILE A O 1
ATOM 721 N N . ARG A 1 88 ? -2.139 -0.440 13.583 1.00 88.44 88 ARG A N 1
ATOM 722 C CA . ARG A 1 88 ? -2.468 -0.990 14.899 1.00 88.44 88 ARG A CA 1
ATOM 723 C C . ARG A 1 88 ? -1.628 -0.322 15.976 1.00 88.44 88 ARG A C 1
ATOM 725 O O . ARG A 1 88 ? -0.402 -0.321 15.928 1.00 88.44 88 ARG A O 1
ATOM 732 N N . SER A 1 89 ? -2.302 0.193 16.997 1.00 75.50 89 SER A N 1
ATOM 733 C CA . SER A 1 89 ? -1.663 0.634 18.231 1.00 75.50 89 SER A CA 1
ATOM 734 C C . SER A 1 89 ? -1.257 -0.595 19.053 1.00 75.50 89 SER A C 1
ATOM 736 O O . SER A 1 89 ? -2.067 -1.146 19.800 1.00 75.50 89 SER A O 1
ATOM 738 N N . GLY A 1 90 ? -0.024 -1.067 18.883 1.00 64.12 90 GLY A N 1
ATOM 739 C CA . GLY A 1 90 ? 0.544 -2.133 19.704 1.00 64.12 90 GLY A CA 1
ATOM 740 C C . GLY A 1 90 ? 1.251 -1.553 20.927 1.00 64.12 90 GLY A C 1
ATOM 741 O O . GLY A 1 90 ? 2.297 -0.927 20.788 1.00 64.12 90 GLY A O 1
ATOM 742 N N . HIS A 1 91 ? 0.720 -1.780 22.133 1.00 52.78 91 HIS A N 1
ATOM 743 C CA . HIS A 1 91 ? 1.522 -1.652 23.354 1.00 52.78 91 HIS A CA 1
ATOM 744 C C . HIS A 1 91 ? 2.730 -2.597 23.230 1.00 52.78 91 HIS A C 1
ATOM 746 O O . HIS A 1 91 ? 2.551 -3.764 22.876 1.00 52.78 91 HIS A O 1
ATOM 752 N N . GLY A 1 92 ? 3.940 -2.090 23.498 1.00 52.38 92 GLY A N 1
ATOM 753 C CA . GLY A 1 92 ? 5.251 -2.657 23.122 1.00 52.38 92 GLY A CA 1
ATOM 754 C C . GLY A 1 92 ? 5.567 -4.120 23.479 1.00 52.38 92 GLY A C 1
ATOM 755 O O . GLY A 1 92 ? 6.623 -4.606 23.099 1.00 52.38 92 GLY A O 1
ATOM 756 N N . PHE A 1 93 ? 4.665 -4.848 24.137 1.00 53.97 93 PHE A N 1
ATOM 757 C CA . PHE A 1 93 ? 4.780 -6.285 24.402 1.00 53.97 93 PHE A CA 1
ATOM 758 C C . PHE A 1 93 ? 4.272 -7.178 23.255 1.00 53.97 93 PHE A C 1
ATOM 760 O O . PHE A 1 93 ? 4.736 -8.306 23.116 1.00 53.97 93 PHE A O 1
ATOM 767 N N . VAL A 1 94 ? 3.337 -6.706 22.416 1.00 56.19 94 VAL A N 1
ATOM 768 C CA . VAL A 1 94 ? 2.772 -7.515 21.309 1.00 56.19 94 VAL A CA 1
ATOM 769 C C . VAL A 1 94 ? 3.667 -7.480 20.062 1.00 56.19 94 VAL A C 1
ATOM 771 O O . VAL A 1 94 ? 3.708 -8.452 19.312 1.00 56.19 94 VAL A O 1
ATOM 774 N N . ALA A 1 95 ? 4.445 -6.408 19.883 1.00 55.25 95 ALA A N 1
ATOM 775 C CA . ALA A 1 95 ? 5.355 -6.222 18.749 1.00 55.25 95 ALA A CA 1
ATOM 776 C C . ALA A 1 95 ? 6.566 -7.180 18.739 1.00 55.25 95 ALA A C 1
ATOM 778 O O . ALA A 1 95 ? 7.282 -7.232 17.747 1.00 55.25 95 ALA A O 1
ATOM 779 N N . MET A 1 96 ? 6.800 -7.941 19.819 1.00 56.53 96 MET A N 1
ATOM 780 C CA . MET A 1 96 ? 7.903 -8.911 19.916 1.00 56.53 96 MET A CA 1
ATOM 781 C C . MET A 1 96 ? 7.553 -10.316 19.398 1.00 56.53 96 MET A C 1
ATOM 783 O O . MET A 1 96 ? 8.386 -11.215 19.477 1.00 56.53 96 MET A O 1
ATOM 787 N N . LYS A 1 97 ? 6.330 -10.545 18.902 1.00 63.50 97 LYS A N 1
ATOM 788 C CA . LYS A 1 97 ? 5.982 -11.805 18.231 1.00 63.50 97 LYS A CA 1
ATOM 789 C C . LYS A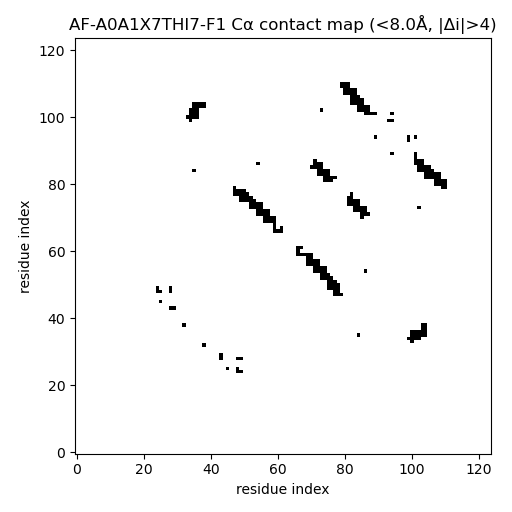 1 97 ? 6.224 -11.678 16.730 1.00 63.50 97 LYS A C 1
ATOM 791 O O . LYS A 1 97 ? 5.693 -10.759 16.119 1.00 63.50 97 L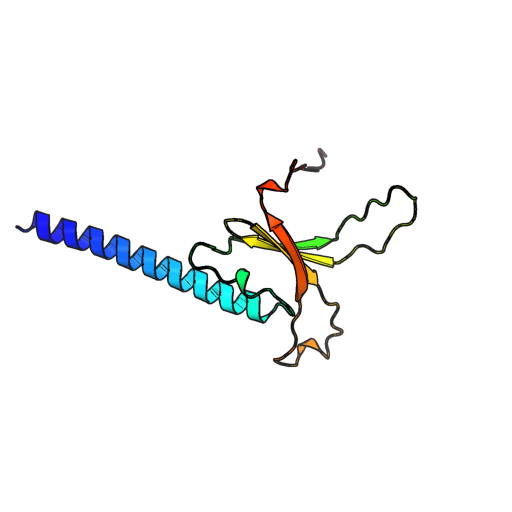YS A O 1
ATOM 796 N N . ASP A 1 98 ? 6.889 -12.669 16.135 1.00 65.56 98 ASP A N 1
ATOM 797 C CA . ASP A 1 98 ? 7.097 -12.784 14.677 1.00 65.56 98 ASP A CA 1
ATOM 798 C C . ASP A 1 98 ? 5.788 -12.791 13.861 1.00 65.56 98 ASP A C 1
ATOM 800 O O . ASP A 1 98 ? 5.791 -12.590 12.650 1.00 65.56 98 ASP A O 1
ATOM 804 N N . SER A 1 99 ? 4.645 -13.015 14.516 1.00 71.19 99 SER A N 1
ATOM 805 C CA . SER A 1 99 ? 3.313 -12.967 13.912 1.00 71.19 99 SER A CA 1
ATOM 806 C C . SER A 1 99 ? 2.619 -11.605 14.014 1.00 71.19 99 SER A C 1
ATOM 808 O O . SER A 1 99 ? 1.484 -11.471 13.550 1.00 71.19 99 SER A O 1
ATOM 810 N N . TYR A 1 100 ? 3.241 -10.599 14.639 1.00 82.62 100 TYR A N 1
ATOM 811 C CA . TYR A 1 100 ? 2.635 -9.280 14.759 1.00 82.62 100 TYR A CA 1
ATOM 812 C C . TYR A 1 100 ? 2.597 -8.582 13.404 1.00 82.62 100 TYR A C 1
ATOM 814 O O . TYR A 1 100 ? 3.621 -8.187 12.853 1.00 82.62 100 TYR A O 1
ATOM 822 N N . LYS A 1 101 ? 1.381 -8.383 12.899 1.00 87.56 101 LYS A N 1
ATOM 823 C CA . LYS A 1 101 ? 1.124 -7.585 11.705 1.00 87.56 101 LYS A CA 1
ATOM 824 C C . LYS A 1 101 ? 0.747 -6.160 12.115 1.00 87.56 101 LYS A C 1
ATOM 826 O O . LYS A 1 101 ? -0.349 -5.985 12.667 1.00 87.56 101 LYS A O 1
ATOM 831 N N . PRO A 1 102 ? 1.622 -5.155 11.903 1.00 89.81 102 PRO A N 1
ATOM 832 C CA . PRO A 1 102 ? 1.380 -3.771 12.323 1.00 89.81 102 PRO A CA 1
ATOM 833 C C . PRO A 1 102 ? 0.227 -3.096 11.577 1.00 89.81 102 PRO A C 1
ATOM 835 O O . PRO A 1 102 ? -0.347 -2.131 12.088 1.00 89.81 102 PRO A O 1
ATOM 838 N N . TYR A 1 103 ? -0.144 -3.612 10.407 1.00 92.81 103 TYR A N 1
ATOM 839 C CA . TYR A 1 103 ? -1.192 -3.047 9.570 1.00 92.81 103 TYR A CA 1
ATOM 840 C C . TYR A 1 103 ? -2.357 -4.023 9.420 1.00 92.81 103 TYR A C 1
ATOM 842 O O . TYR A 1 103 ? -2.163 -5.233 9.310 1.00 92.81 103 TYR A O 1
ATOM 850 N N . ARG A 1 104 ? -3.583 -3.499 9.382 1.00 93.25 104 ARG A N 1
ATOM 851 C CA . ARG A 1 104 ? -4.781 -4.256 8.994 1.00 93.25 104 ARG A CA 1
ATOM 852 C C . ARG A 1 104 ? -5.389 -3.630 7.753 1.00 93.25 104 ARG A C 1
ATOM 854 O O . ARG A 1 104 ? -5.703 -2.443 7.790 1.00 93.25 104 ARG A O 1
ATOM 861 N N . TYR A 1 105 ? -5.562 -4.409 6.695 1.00 93.94 105 TYR A N 1
ATOM 862 C CA . TYR A 1 105 ? -6.139 -3.935 5.444 1.00 93.94 105 TYR A CA 1
ATOM 863 C C . TYR A 1 105 ? -7.514 -3.280 5.653 1.00 93.94 105 TYR A C 1
ATOM 865 O O . TYR A 1 105 ? -8.310 -3.751 6.469 1.00 93.94 105 TYR A O 1
ATOM 873 N N . LEU A 1 106 ? -7.771 -2.180 4.942 1.00 93.00 106 LEU A N 1
ATOM 874 C CA . LEU A 1 106 ? -9.051 -1.475 4.961 1.00 93.00 106 LEU A CA 1
ATOM 875 C C . LEU A 1 106 ? -9.682 -1.419 3.574 1.00 93.00 106 LEU A C 1
ATOM 877 O O . LEU A 1 106 ? -10.801 -1.896 3.403 1.00 93.00 106 LEU A O 1
ATOM 881 N N . GLU A 1 107 ? -8.993 -0.810 2.611 1.00 92.25 107 GLU A N 1
ATOM 882 C CA . GLU A 1 107 ? -9.616 -0.419 1.347 1.00 92.25 107 GLU A CA 1
ATOM 883 C C . GL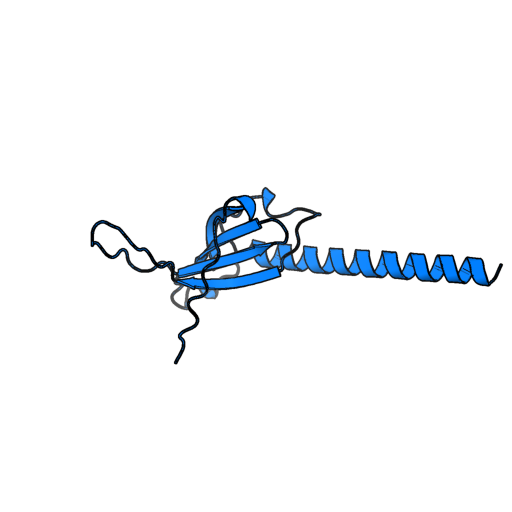U A 1 107 ? -8.609 -0.336 0.196 1.00 92.25 107 GLU A C 1
ATOM 885 O O . GLU A 1 107 ? -7.434 -0.024 0.391 1.00 92.25 107 GLU A O 1
ATOM 890 N N . PHE A 1 108 ? -9.122 -0.575 -1.010 1.00 91.81 108 PHE A N 1
ATOM 891 C CA . PHE A 1 108 ? -8.451 -0.385 -2.289 1.00 91.81 108 PHE A CA 1
ATOM 892 C C . PHE A 1 108 ? -8.974 0.873 -2.987 1.00 91.81 108 PHE A C 1
ATOM 894 O O . PHE A 1 108 ? -10.183 1.009 -3.179 1.00 91.81 108 PHE A O 1
ATOM 901 N N . LEU A 1 109 ? -8.077 1.737 -3.466 1.00 92.62 109 LEU A N 1
ATOM 902 C CA . LEU A 1 109 ? -8.422 2.880 -4.312 1.00 92.62 109 LEU A CA 1
ATOM 903 C C . LEU A 1 109 ? -7.634 2.859 -5.621 1.00 92.62 109 LEU A C 1
ATOM 905 O O . LEU A 1 109 ? -6.405 2.809 -5.630 1.00 92.62 109 LEU A O 1
ATOM 909 N N . THR A 1 110 ? -8.331 2.992 -6.749 1.00 93.25 110 THR A N 1
ATOM 910 C CA . THR A 1 110 ? -7.662 3.280 -8.026 1.00 93.25 110 THR A CA 1
ATOM 911 C C . THR A 1 110 ? -7.364 4.769 -8.137 1.00 93.25 110 THR A C 1
ATOM 913 O O . THR A 1 110 ? -8.120 5.602 -7.632 1.00 93.25 110 THR A O 1
ATOM 916 N N . TYR A 1 111 ? -6.324 5.140 -8.884 1.00 92.88 111 TYR A N 1
ATOM 917 C CA . TYR A 1 111 ? -6.062 6.556 -9.160 1.00 92.88 111 TYR A CA 1
ATOM 918 C C . TYR A 1 111 ? -7.220 7.250 -9.889 1.00 92.88 111 TYR A C 1
ATOM 920 O O . TYR A 1 111 ? -7.475 8.426 -9.645 1.00 92.88 111 TYR A O 1
ATOM 928 N N . SER A 1 112 ? -7.993 6.522 -10.701 1.00 92.69 112 SER A N 1
ATOM 929 C CA . SER A 1 112 ? -9.215 7.042 -11.329 1.00 92.69 112 SER A CA 1
ATOM 930 C C . SER A 1 112 ? -10.327 7.411 -10.341 1.00 92.69 112 SER A C 1
ATOM 932 O O . SER A 1 112 ? -11.217 8.180 -10.699 1.00 92.69 112 SER A O 1
ATOM 934 N N . ASN A 1 113 ? -10.305 6.894 -9.106 1.00 91.31 113 ASN A N 1
ATOM 935 C CA . ASN A 1 113 ? -11.257 7.302 -8.070 1.00 91.31 113 ASN A CA 1
ATOM 936 C C . ASN A 1 113 ? -10.902 8.661 -7.440 1.00 91.31 113 ASN A C 1
ATOM 938 O O . ASN A 1 113 ? -11.764 9.282 -6.813 1.00 91.31 113 ASN A O 1
ATOM 942 N N . ILE A 1 114 ? -9.669 9.148 -7.615 1.00 93.00 114 IL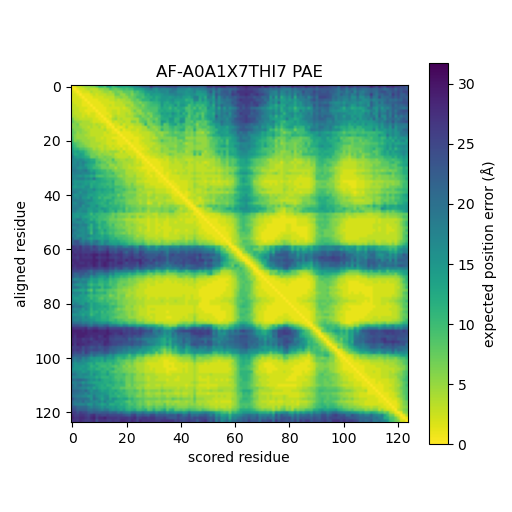E A N 1
ATOM 943 C CA . ILE A 1 114 ? -9.219 10.428 -7.064 1.00 93.00 114 ILE A CA 1
ATOM 944 C C . ILE A 1 114 ? -9.700 11.558 -7.971 1.00 93.00 114 ILE A C 1
ATOM 946 O O . ILE A 1 114 ? -9.270 11.695 -9.112 1.00 93.00 114 ILE A O 1
ATOM 950 N N . ARG A 1 115 ? -10.588 12.404 -7.445 1.00 93.75 115 ARG A N 1
ATOM 951 C CA . ARG A 1 115 ? -11.140 13.547 -8.192 1.00 93.75 115 ARG A CA 1
ATOM 952 C C . ARG A 1 115 ? -10.208 14.755 -8.209 1.00 93.75 115 ARG A C 1
ATOM 954 O O . ARG A 1 115 ? -10.183 15.495 -9.185 1.00 93.75 115 ARG A O 1
ATOM 961 N N . SER A 1 116 ? -9.481 14.972 -7.118 1.00 92.25 116 SER A N 1
ATOM 962 C CA . SER A 1 116 ? -8.594 16.120 -6.937 1.00 92.25 116 SER A CA 1
ATOM 963 C C . SER A 1 116 ? -7.588 15.844 -5.827 1.00 92.25 116 SER A C 1
ATOM 965 O O . SER A 1 116 ? -7.939 15.222 -4.825 1.00 92.25 116 SER A O 1
ATOM 967 N N . VAL A 1 117 ? -6.376 16.374 -5.973 1.00 91.06 117 VAL A N 1
ATOM 968 C CA . VAL A 1 117 ? -5.366 16.426 -4.911 1.00 91.06 117 VAL A CA 1
ATOM 969 C C . VAL A 1 117 ? -5.236 17.881 -4.482 1.00 91.06 117 VAL A C 1
ATOM 971 O O . VAL A 1 117 ? -5.023 18.751 -5.323 1.00 91.06 117 VAL A O 1
ATOM 974 N N . ILE A 1 118 ? -5.417 18.141 -3.189 1.00 91.00 118 ILE A N 1
ATOM 975 C CA . ILE A 1 118 ? -5.347 19.485 -2.615 1.00 91.00 118 ILE A CA 1
ATOM 976 C C . ILE A 1 118 ? -4.085 19.560 -1.771 1.00 91.00 118 ILE A C 1
ATOM 978 O O . ILE A 1 118 ? -3.896 18.760 -0.855 1.00 91.00 118 ILE A O 1
ATOM 982 N N . ASP A 1 119 ? -3.238 20.528 -2.087 1.00 89.56 119 ASP A N 1
ATOM 983 C CA . ASP A 1 119 ? -2.078 20.868 -1.281 1.00 89.56 119 ASP A CA 1
ATOM 984 C C . ASP A 1 119 ? -2.470 21.976 -0.292 1.00 89.56 119 ASP A C 1
ATOM 986 O O . ASP A 1 119 ? -2.909 23.054 -0.692 1.00 89.56 119 ASP A O 1
ATOM 990 N N . PHE A 1 120 ? -2.336 21.694 1.005 1.00 80.94 120 PHE A N 1
ATOM 991 C CA . PHE A 1 120 ? -2.597 22.647 2.086 1.00 80.94 120 PHE A CA 1
ATOM 992 C C . PHE A 1 120 ? -1.339 23.411 2.500 1.00 80.94 120 PHE A C 1
ATOM 994 O O . PHE A 1 120 ? -1.242 23.816 3.659 1.00 80.94 120 PHE A O 1
ATOM 1001 N N . THR A 1 121 ? -0.363 23.575 1.600 1.00 84.94 121 THR A N 1
ATOM 1002 C CA . THR A 1 121 ? 0.849 24.355 1.855 1.00 84.94 121 THR A CA 1
ATOM 1003 C C . THR A 1 121 ? 0.473 25.656 2.557 1.00 84.94 121 THR A C 1
ATOM 1005 O O . THR A 1 121 ? -0.151 26.549 1.983 1.00 84.94 121 THR A O 1
ATOM 1008 N N . VAL A 1 122 ? 0.817 25.726 3.844 1.00 65.75 122 VAL A N 1
ATOM 1009 C CA . VAL A 1 122 ? 0.573 26.900 4.671 1.00 65.75 122 VAL A CA 1
ATOM 1010 C C . VAL A 1 122 ? 1.492 27.978 4.124 1.00 65.75 122 VAL A C 1
ATOM 1012 O O . VAL A 1 122 ? 2.702 27.937 4.355 1.00 65.75 122 VAL A O 1
ATOM 1015 N N . ILE A 1 123 ? 0.927 28.913 3.361 1.00 54.41 123 ILE A N 1
ATOM 1016 C CA . ILE A 1 123 ? 1.595 30.173 3.051 1.00 54.41 123 ILE A CA 1
ATOM 1017 C C . ILE A 1 123 ? 1.794 30.849 4.409 1.00 54.41 123 ILE A C 1
ATOM 1019 O O . ILE A 1 123 ? 0.825 31.267 5.044 1.00 54.41 123 ILE A O 1
ATOM 1023 N N . LYS A 1 124 ? 3.034 30.810 4.898 1.00 46.38 124 LYS A N 1
ATOM 1024 C CA . LYS A 1 124 ? 3.456 31.539 6.094 1.00 46.38 124 LYS A CA 1
ATOM 1025 C C . LYS A 1 124 ? 3.432 33.036 5.837 1.00 46.38 124 LYS A C 1
ATOM 1027 O O . LYS A 1 124 ? 3.802 33.432 4.709 1.00 46.38 124 LYS A O 1
#